Protein AF-A0A2T4VN93-F1 (afdb_monomer)

Structure (mmCIF, N/CA/C/O backbone):
data_AF-A0A2T4VN93-F1
#
_entry.id   AF-A0A2T4VN93-F1
#
loop_
_atom_site.group_PDB
_atom_site.id
_atom_site.type_symbol
_atom_site.label_atom_id
_atom_site.label_alt_id
_atom_site.label_comp_id
_atom_site.label_asym_id
_atom_site.label_entity_id
_atom_site.label_seq_id
_atom_site.pdbx_PDB_ins_code
_atom_site.Cartn_x
_atom_site.Cartn_y
_atom_site.Cartn_z
_atom_site.occupancy
_atom_site.B_iso_or_equiv
_atom_site.auth_seq_id
_atom_site.auth_comp_id
_atom_site.auth_asym_id
_atom_site.auth_atom_id
_atom_site.pdbx_PDB_model_num
ATOM 1 N N . MET A 1 1 ? 12.616 45.916 22.173 1.00 43.03 1 MET A N 1
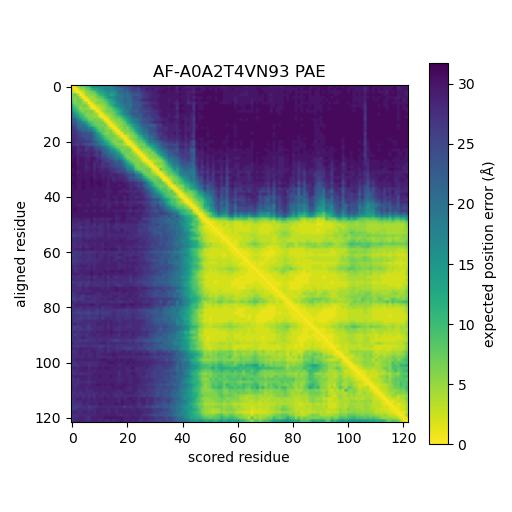ATOM 2 C CA . MET A 1 1 ? 12.466 46.473 20.817 1.00 43.03 1 MET A CA 1
ATOM 3 C C . MET A 1 1 ? 11.637 45.510 19.981 1.00 43.03 1 MET A C 1
ATOM 5 O O . MET A 1 1 ? 12.022 44.364 19.849 1.00 43.03 1 MET A O 1
ATOM 9 N N . MET A 1 2 ? 10.484 46.017 19.540 1.00 39.81 2 MET A N 1
ATOM 10 C CA . MET A 1 2 ? 9.705 45.739 18.323 1.00 39.81 2 MET A CA 1
ATOM 11 C C . MET A 1 2 ? 9.347 44.296 17.873 1.00 39.81 2 MET A C 1
ATOM 13 O O . MET A 1 2 ? 10.236 43.499 17.591 1.00 39.81 2 MET A O 1
ATOM 17 N N . PRO A 1 3 ? 8.036 44.008 17.690 1.00 53.38 3 PRO A N 1
ATOM 18 C CA . PRO A 1 3 ? 7.504 42.868 16.939 1.00 53.38 3 PRO A CA 1
ATOM 19 C C . PRO A 1 3 ? 7.443 43.169 15.425 1.00 53.38 3 PRO A C 1
ATOM 21 O O . PRO A 1 3 ? 7.339 44.325 15.017 1.00 53.38 3 PRO A O 1
ATOM 24 N N . SER A 1 4 ? 7.449 42.146 14.568 1.00 48.22 4 SER A N 1
ATOM 25 C CA . SER A 1 4 ? 7.068 42.269 13.147 1.00 48.22 4 SER A CA 1
ATOM 26 C C . SER A 1 4 ? 6.331 40.997 12.723 1.00 48.22 4 SER A C 1
ATOM 28 O O . SER A 1 4 ? 6.916 39.924 12.679 1.00 48.22 4 SER A O 1
ATOM 30 N N . THR A 1 5 ? 4.999 40.988 12.810 1.00 53.16 5 THR A N 1
ATOM 31 C CA . THR A 1 5 ? 4.023 41.393 11.772 1.00 53.16 5 THR A CA 1
ATOM 32 C C . THR A 1 5 ? 3.953 40.425 10.588 1.00 53.16 5 THR A C 1
ATOM 34 O O . THR A 1 5 ? 4.531 40.612 9.525 1.00 53.16 5 THR A O 1
ATOM 37 N 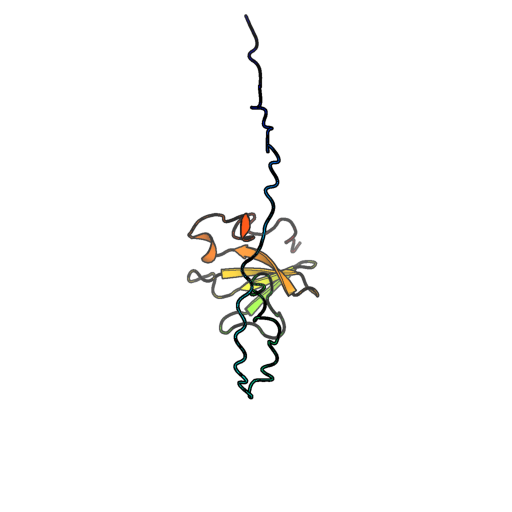N . SER A 1 6 ? 3.127 39.398 10.796 1.00 49.75 6 SER A N 1
ATOM 38 C CA . SER A 1 6 ? 2.434 38.647 9.751 1.00 49.75 6 SER A CA 1
ATOM 39 C C . SER A 1 6 ? 1.564 39.589 8.914 1.00 49.75 6 SER A C 1
ATOM 41 O O . SER A 1 6 ? 0.750 40.335 9.467 1.00 49.75 6 SER A O 1
ATOM 43 N N . LYS A 1 7 ? 1.703 39.550 7.585 1.00 49.50 7 LYS A N 1
ATOM 44 C CA . LYS A 1 7 ? 0.725 40.152 6.672 1.00 49.50 7 LYS A CA 1
ATOM 45 C C . LYS A 1 7 ? 0.633 39.341 5.379 1.00 49.50 7 LYS A C 1
ATOM 47 O O . LYS A 1 7 ? 1.533 39.366 4.547 1.00 49.50 7 LYS A O 1
ATOM 52 N N . ARG A 1 8 ? -0.473 38.598 5.256 1.00 49.28 8 ARG A N 1
ATOM 53 C CA . ARG A 1 8 ? -0.902 37.897 4.036 1.00 49.28 8 ARG A CA 1
ATOM 54 C C . ARG A 1 8 ? -1.103 38.894 2.890 1.00 49.28 8 ARG A C 1
ATOM 56 O O . ARG A 1 8 ? -1.628 39.981 3.143 1.00 49.28 8 ARG A O 1
ATOM 63 N N . PRO A 1 9 ? -0.786 38.518 1.645 1.00 49.31 9 PRO A N 1
ATOM 64 C CA . PRO A 1 9 ? -1.255 39.248 0.481 1.00 49.31 9 PRO A CA 1
ATOM 65 C C . PRO A 1 9 ? -2.755 39.007 0.266 1.00 49.31 9 PRO A C 1
ATOM 67 O O . PRO A 1 9 ? -3.236 37.875 0.240 1.00 49.31 9 PRO A O 1
ATOM 70 N N . SER A 1 10 ? -3.482 40.109 0.120 1.00 50.69 10 SER A N 1
ATOM 71 C CA . SER A 1 10 ? -4.870 40.157 -0.322 1.00 50.69 10 SER A CA 1
ATOM 72 C C . SER A 1 10 ? -4.939 39.969 -1.841 1.00 50.69 10 SER A C 1
ATOM 74 O O . SER A 1 10 ? -4.328 40.736 -2.578 1.00 50.69 10 SER A O 1
ATOM 76 N N . ALA A 1 11 ? -5.735 39.008 -2.308 1.00 60.16 11 ALA A N 1
ATOM 77 C CA . ALA A 1 11 ? -6.401 39.076 -3.610 1.00 60.16 11 ALA A CA 1
ATOM 78 C C . ALA A 1 11 ? -7.850 39.495 -3.330 1.00 60.16 11 ALA A C 1
ATOM 80 O O . ALA A 1 11 ? -8.445 38.971 -2.384 1.00 60.16 11 ALA A O 1
ATOM 81 N N . PRO A 1 12 ? -8.416 40.468 -4.062 1.00 53.09 12 PRO A N 1
ATOM 82 C CA . PRO A 1 12 ? -9.215 40.067 -5.223 1.00 53.09 12 PRO A CA 1
ATOM 83 C C . PRO A 1 12 ? -9.282 41.123 -6.343 1.00 53.09 12 PRO A C 1
ATOM 85 O O . PRO A 1 12 ? -9.234 42.322 -6.087 1.00 53.09 12 PRO A O 1
ATOM 88 N N . SER A 1 13 ? -9.497 40.680 -7.584 1.00 43.16 13 SER A N 1
ATOM 89 C CA . SER A 1 13 ? -10.362 41.361 -8.568 1.00 43.16 13 SER A CA 1
ATOM 90 C C . SER A 1 13 ? -10.449 40.516 -9.837 1.00 43.16 13 SER A C 1
ATOM 92 O O . SER A 1 13 ? -9.614 40.622 -10.728 1.00 43.16 13 SER A O 1
ATOM 94 N N . LEU A 1 14 ? -11.471 39.662 -9.922 1.00 50.94 14 LEU A N 1
ATOM 95 C CA . LEU A 1 14 ? -11.924 39.106 -11.196 1.00 50.94 14 LEU A CA 1
ATOM 96 C C . LEU A 1 14 ? -13.007 40.038 -11.729 1.00 50.94 14 LEU A C 1
ATOM 98 O O . LEU A 1 14 ? -14.184 39.946 -11.381 1.00 50.94 14 LEU A O 1
ATOM 102 N N . THR A 1 15 ? -12.567 40.999 -12.533 1.00 51.66 15 THR A N 1
ATOM 103 C CA . THR A 1 15 ? -13.443 41.933 -13.224 1.00 51.66 15 THR A CA 1
ATOM 104 C C . THR A 1 15 ? -14.257 41.166 -14.259 1.00 51.66 15 THR A C 1
ATOM 106 O O . THR A 1 15 ? -13.746 40.674 -15.261 1.00 51.66 15 THR A O 1
ATOM 109 N N . THR A 1 16 ? -15.554 41.076 -13.989 1.00 51.50 16 THR A N 1
ATOM 110 C CA . THR A 1 16 ? -16.591 40.712 -14.949 1.00 51.50 16 THR A CA 1
ATOM 111 C C . THR A 1 16 ? -16.548 41.667 -16.137 1.00 51.50 16 THR A C 1
ATOM 113 O O . THR A 1 16 ? -16.804 42.854 -15.960 1.00 51.50 16 THR A O 1
ATOM 116 N N . VAL A 1 17 ? -16.335 41.157 -17.351 1.00 54.19 17 VAL A N 1
ATOM 117 C CA . VAL A 1 17 ? -16.871 41.783 -18.568 1.00 54.19 17 VAL A CA 1
ATOM 118 C C . VAL A 1 17 ? -17.408 40.689 -19.483 1.00 54.19 17 VAL A C 1
ATOM 120 O O . VAL A 1 17 ? -16.680 40.020 -20.211 1.00 54.19 17 VAL A O 1
ATOM 123 N N . ARG A 1 18 ? -18.734 40.542 -19.437 1.00 54.66 18 ARG A N 1
ATOM 124 C CA . ARG A 1 18 ? -19.551 39.946 -20.494 1.00 54.66 18 ARG A CA 1
ATOM 125 C C . ARG A 1 18 ? -19.304 40.709 -21.796 1.00 54.66 18 ARG A C 1
ATOM 127 O O . ARG A 1 18 ? -19.475 41.928 -21.815 1.00 54.66 18 ARG A O 1
ATOM 134 N N . ARG A 1 19 ? -19.019 40.013 -22.896 1.00 52.75 19 ARG A N 1
ATOM 135 C CA . ARG A 1 19 ? -19.308 40.537 -24.236 1.00 52.75 19 ARG A CA 1
ATOM 136 C C . ARG A 1 19 ? -20.041 39.500 -25.065 1.00 52.75 19 ARG A C 1
ATOM 138 O O . ARG A 1 19 ? -19.666 38.337 -25.126 1.00 52.75 19 ARG A O 1
ATOM 145 N N . ALA A 1 20 ? -21.149 39.990 -25.598 1.00 49.47 20 ALA A N 1
ATOM 146 C CA . ALA A 1 20 ? -22.174 39.284 -26.322 1.00 49.47 20 ALA A CA 1
ATOM 147 C C . ALA A 1 20 ? -21.714 38.874 -27.726 1.00 49.47 20 ALA A C 1
ATOM 149 O O . ALA A 1 20 ? -20.936 39.570 -28.377 1.00 49.47 20 ALA A O 1
ATOM 150 N N . THR A 1 21 ? -22.269 37.753 -28.169 1.00 48.50 21 THR A N 1
ATOM 151 C CA . THR A 1 21 ? -22.415 37.316 -29.560 1.00 48.50 21 THR A CA 1
ATOM 152 C C . THR A 1 21 ? -23.205 38.345 -30.378 1.00 48.50 21 THR A C 1
ATOM 154 O O . THR A 1 21 ? -24.043 39.059 -29.819 1.00 48.50 21 THR A O 1
ATOM 157 N N . PRO A 1 22 ? -22.968 38.434 -31.701 1.00 50.78 22 PRO A N 1
ATOM 158 C CA . PRO A 1 22 ? -23.941 37.809 -32.604 1.00 50.78 22 PRO A CA 1
ATOM 159 C C . PRO A 1 22 ? -23.392 37.244 -33.934 1.00 50.78 22 PRO A C 1
ATOM 161 O O . PRO A 1 22 ? -22.447 37.756 -34.519 1.00 50.78 22 PRO A O 1
ATOM 164 N N . LEU A 1 23 ? -24.139 36.250 -34.428 1.00 51.19 23 LEU A N 1
ATOM 165 C CA . LEU A 1 23 ? -24.390 35.886 -35.828 1.00 51.19 23 LEU A CA 1
ATOM 166 C C . LEU A 1 23 ? -23.209 35.513 -36.747 1.00 51.19 23 LEU A C 1
ATOM 168 O O . LEU A 1 23 ? -22.652 36.350 -37.449 1.00 51.19 23 LEU A O 1
ATOM 172 N N . THR A 1 24 ? -23.073 34.205 -36.971 1.00 54.09 24 THR A N 1
ATOM 173 C CA . THR A 1 24 ? -22.878 33.689 -38.333 1.00 54.09 24 THR A CA 1
ATOM 174 C C . THR A 1 24 ? -23.760 32.462 -38.524 1.00 54.09 24 THR A C 1
ATOM 176 O O . THR A 1 2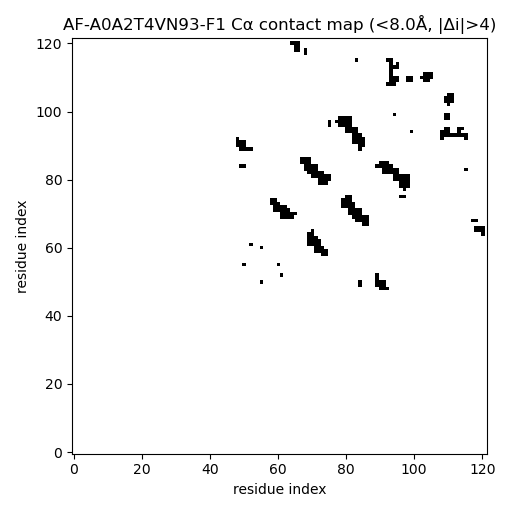4 ? -23.456 31.364 -38.070 1.00 54.09 24 THR A O 1
ATOM 179 N N . ALA A 1 25 ? -24.908 32.680 -39.163 1.00 52.88 25 ALA A N 1
ATOM 180 C CA . ALA A 1 25 ? -25.700 31.619 -39.756 1.00 52.88 25 ALA A CA 1
ATOM 181 C C . ALA A 1 25 ? -24.975 31.142 -41.020 1.00 52.88 25 ALA A C 1
ATOM 183 O O . ALA A 1 25 ? -24.738 31.940 -41.925 1.00 52.88 25 ALA A O 1
ATOM 184 N N . ALA A 1 26 ? -24.639 29.858 -41.099 1.00 54.94 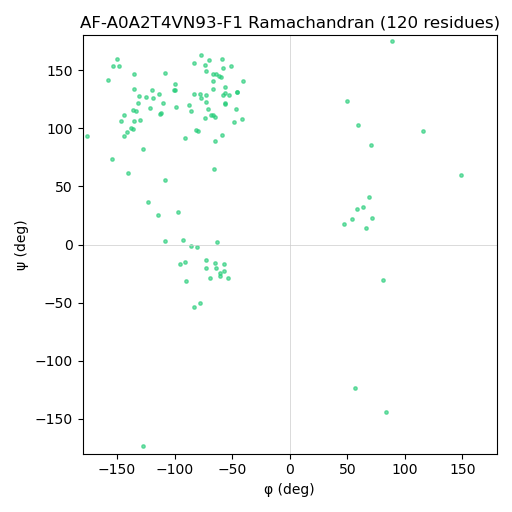26 ALA A N 1
ATOM 185 C CA . ALA A 1 26 ? -24.315 29.221 -42.365 1.00 54.94 26 ALA A CA 1
ATOM 186 C C . ALA A 1 26 ? -24.827 27.781 -42.345 1.00 54.94 26 ALA A C 1
ATOM 188 O O . ALA A 1 26 ? -24.380 26.925 -41.587 1.00 54.94 26 ALA A O 1
ATOM 189 N N . LEU A 1 27 ? -25.839 27.599 -43.182 1.00 52.72 27 LEU A N 1
ATOM 190 C CA . LEU A 1 27 ? -26.490 26.371 -43.592 1.00 52.72 27 LEU A CA 1
ATOM 191 C C . LEU A 1 27 ? -25.449 25.364 -44.112 1.00 52.72 27 LEU A C 1
ATOM 193 O O . LEU A 1 27 ? -24.665 25.690 -44.999 1.00 52.72 27 LEU A O 1
ATOM 197 N N . GLY A 1 28 ? -25.481 24.137 -43.601 1.00 47.59 28 GLY A N 1
ATOM 198 C CA . GLY A 1 28 ? -24.635 23.042 -44.068 1.00 47.59 28 GLY A CA 1
ATOM 199 C C . GLY A 1 28 ? -25.295 21.702 -43.785 1.00 47.59 28 GLY A C 1
ATOM 200 O O . GLY A 1 28 ? -24.918 21.004 -42.852 1.00 47.59 28 GLY A O 1
ATOM 201 N N . LEU A 1 29 ? -26.327 21.379 -44.567 1.00 54.28 29 LEU A N 1
ATOM 202 C CA . LEU A 1 29 ? -26.922 20.048 -44.629 1.00 54.28 29 LEU A CA 1
ATOM 203 C C . LEU A 1 29 ? -25.879 19.073 -45.198 1.00 54.28 29 LEU A C 1
ATOM 205 O O . LEU A 1 29 ? -25.602 19.114 -46.394 1.00 54.28 29 LEU A O 1
ATOM 209 N N . LEU A 1 30 ? -25.352 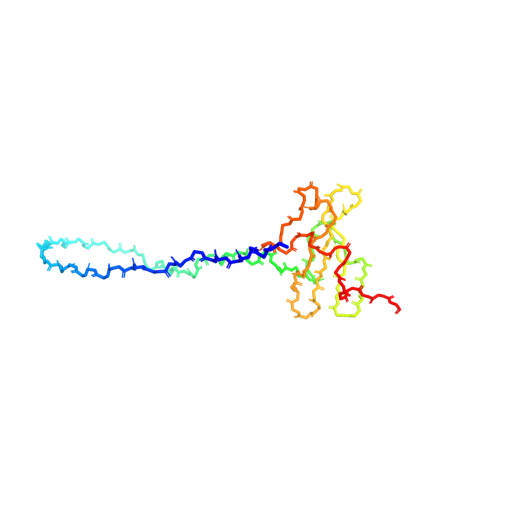18.167 -44.376 1.00 51.09 30 LEU A N 1
ATOM 210 C CA . LEU A 1 30 ? -24.809 16.896 -44.853 1.00 51.09 30 LEU A CA 1
ATOM 211 C C . LEU A 1 30 ? -25.294 15.777 -43.932 1.00 51.09 30 LEU A C 1
ATOM 213 O O . LEU A 1 30 ? -24.862 15.635 -42.791 1.00 51.09 30 LEU A O 1
ATOM 217 N N . LEU A 1 31 ? -26.232 14.996 -44.472 1.00 56.69 31 LEU A N 1
ATOM 218 C CA . LEU A 1 31 ? -26.545 13.651 -44.016 1.00 56.69 31 LEU A CA 1
ATOM 219 C C . LEU A 1 31 ? -25.266 12.805 -44.062 1.00 56.69 31 LEU A C 1
ATOM 221 O O . LEU A 1 31 ? -24.716 12.580 -45.138 1.00 56.69 31 LEU A O 1
ATOM 225 N N . ALA A 1 32 ? -24.879 12.250 -42.919 1.00 50.56 32 ALA A N 1
ATOM 226 C CA . ALA A 1 32 ? -24.143 10.997 -42.866 1.00 50.56 32 ALA A CA 1
ATOM 227 C C . ALA A 1 32 ? -24.851 10.081 -41.865 1.00 50.56 32 ALA A C 1
ATOM 229 O O . ALA A 1 32 ? -24.857 10.310 -40.657 1.00 50.56 32 ALA A O 1
ATOM 230 N N . CYS A 1 33 ? -25.520 9.067 -42.407 1.00 46.16 33 CYS A N 1
ATOM 231 C CA . CYS A 1 33 ? -25.961 7.900 -41.666 1.00 46.16 33 CYS A CA 1
ATOM 232 C C . CYS A 1 33 ? -24.742 7.165 -41.095 1.00 46.16 33 CYS A C 1
ATOM 234 O O . CYS A 1 33 ? -23.730 7.035 -41.777 1.00 46.16 33 CYS A O 1
ATOM 236 N N . GLY A 1 34 ? -24.894 6.592 -39.902 1.00 48.31 34 GLY A N 1
ATOM 237 C CA . GLY A 1 34 ? -23.999 5.549 -39.405 1.00 48.31 34 GLY A CA 1
ATOM 238 C C . GLY A 1 34 ? -23.209 5.971 -38.178 1.00 48.31 34 GLY A C 1
ATOM 239 O O . GLY A 1 34 ? -22.161 6.595 -38.281 1.00 48.31 34 GLY A O 1
ATOM 240 N N . GLY A 1 35 ? -23.710 5.574 -37.010 1.00 43.09 35 GLY A N 1
ATOM 241 C CA . GLY A 1 35 ? -22.951 5.662 -35.773 1.00 43.09 35 GLY A CA 1
ATOM 242 C C . GLY A 1 35 ? -23.811 5.892 -34.545 1.00 43.09 35 GLY A C 1
ATOM 243 O O . GLY A 1 35 ? -23.579 6.846 -33.815 1.00 43.09 35 GLY A O 1
ATOM 244 N N . LEU A 1 36 ? -24.745 4.980 -34.257 1.00 52.47 36 LEU A N 1
ATOM 245 C CA . LEU A 1 36 ? -25.081 4.659 -32.865 1.00 52.47 36 LEU A CA 1
ATOM 246 C C . LEU A 1 36 ? -23.846 3.999 -32.225 1.00 52.47 36 LEU A C 1
ATOM 248 O O . LEU A 1 36 ? -23.837 2.815 -31.915 1.00 52.47 36 LEU A O 1
ATOM 252 N N . GLY A 1 37 ? -22.759 4.755 -32.106 1.00 45.72 37 GLY A N 1
ATOM 253 C CA . GLY A 1 37 ? -21.713 4.455 -31.158 1.00 45.72 37 GLY A CA 1
ATOM 254 C C . GLY A 1 37 ? -22.229 5.001 -29.851 1.00 45.72 37 GLY A C 1
ATOM 255 O O . GLY A 1 37 ? -22.174 6.207 -29.631 1.00 45.72 37 GLY A O 1
ATOM 256 N N . THR A 1 38 ? -22.794 4.134 -29.018 1.00 48.19 38 THR A N 1
ATOM 257 C CA . THR A 1 38 ? -22.894 4.404 -27.592 1.00 48.19 38 THR A CA 1
ATOM 258 C C . THR A 1 38 ? -21.510 4.856 -27.157 1.00 48.19 38 THR A C 1
ATOM 260 O O . THR A 1 38 ? -20.579 4.050 -27.103 1.00 48.19 38 THR A O 1
ATOM 263 N N . TRP A 1 39 ? -21.339 6.150 -26.914 1.00 57.28 39 TRP A N 1
ATOM 264 C CA . TRP A 1 39 ? -20.254 6.611 -26.075 1.00 57.28 39 TRP A CA 1
ATOM 265 C C . TRP A 1 39 ? -20.621 6.031 -24.715 1.00 57.28 39 TRP A C 1
ATOM 267 O O . TRP A 1 39 ? -21.425 6.593 -23.974 1.00 57.28 39 TRP A O 1
ATOM 277 N N . GLY A 1 40 ? -20.149 4.808 -24.454 1.00 57.72 40 GLY A N 1
ATOM 278 C CA . GLY A 1 40 ? -20.052 4.325 -23.091 1.00 57.72 40 GLY A CA 1
ATOM 279 C C . GLY A 1 40 ? -19.315 5.395 -22.288 1.00 57.72 40 GLY A C 1
ATOM 280 O O . GLY A 1 40 ? -18.561 6.178 -22.886 1.00 57.72 40 GLY A O 1
ATOM 281 N N . PRO A 1 41 ? -19.544 5.486 -20.968 1.00 60.47 41 PRO A N 1
ATOM 282 C CA . PRO A 1 41 ? -18.692 6.332 -20.151 1.00 60.47 41 PRO A CA 1
ATOM 283 C C . PRO A 1 41 ? -17.245 6.033 -20.549 1.00 60.47 41 PRO A C 1
ATOM 285 O O . PRO A 1 41 ? -16.880 4.865 -20.725 1.00 60.47 41 PRO A O 1
ATOM 288 N N . ALA A 1 42 ? -16.470 7.094 -20.805 1.00 54.41 42 ALA A N 1
ATOM 289 C CA . ALA A 1 42 ? -15.025 6.988 -20.950 1.00 54.41 42 ALA A CA 1
ATOM 290 C C . ALA A 1 42 ? -14.522 6.004 -19.884 1.00 54.41 42 ALA A C 1
ATOM 292 O O . ALA A 1 42 ? -15.098 6.035 -18.790 1.00 54.41 42 ALA A O 1
ATOM 293 N N . PRO A 1 43 ? -13.542 5.118 -20.174 1.00 50.81 43 PRO A N 1
ATOM 294 C CA . PRO A 1 43 ? -12.952 4.306 -19.118 1.00 50.81 43 PRO A CA 1
ATOM 295 C C . PRO A 1 43 ? -12.670 5.271 -17.979 1.00 50.81 43 PRO A C 1
ATOM 297 O O . PRO A 1 43 ? -11.993 6.278 -18.208 1.00 50.81 43 PRO A O 1
ATOM 300 N N . GLU A 1 44 ? -13.339 5.056 -16.841 1.00 44.41 44 GLU A N 1
ATOM 301 C CA . GLU A 1 44 ? -13.143 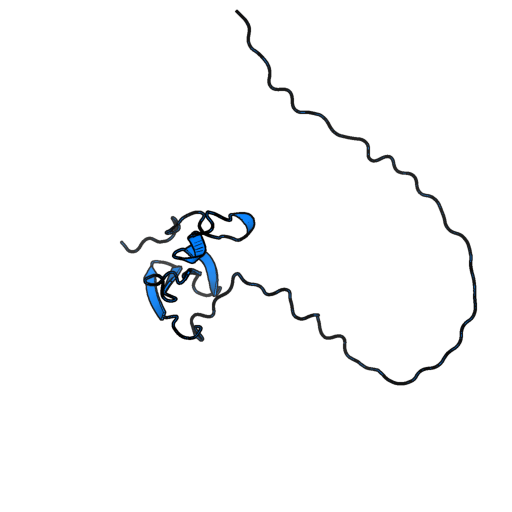5.899 -15.677 1.00 44.41 44 GLU A CA 1
ATOM 302 C C . GLU A 1 44 ? -11.640 6.062 -15.534 1.00 44.41 44 GLU A C 1
ATOM 304 O O . GLU A 1 44 ? -10.900 5.079 -15.664 1.00 44.41 44 GLU A O 1
ATOM 309 N N . GLU A 1 45 ? -11.186 7.305 -15.359 1.00 44.84 45 GLU A N 1
ATOM 310 C CA . GLU A 1 45 ? -9.878 7.538 -14.776 1.00 44.84 45 GLU A CA 1
ATOM 311 C C . GLU A 1 45 ? -9.745 6.539 -13.639 1.00 44.84 45 GLU A C 1
ATOM 313 O O . GLU A 1 45 ? -10.472 6.624 -12.651 1.00 44.84 45 GLU A O 1
ATOM 318 N N . SER A 1 46 ? -8.898 5.533 -13.836 1.00 44.31 46 SER A N 1
ATOM 319 C CA . SER A 1 46 ? -8.605 4.543 -12.824 1.00 44.31 46 SER A CA 1
ATOM 320 C C . SER A 1 46 ? -8.063 5.331 -11.636 1.00 44.31 46 SER A C 1
ATOM 322 O O . SER A 1 46 ? -6.915 5.762 -11.641 1.00 44.31 46 SER A O 1
ATOM 324 N N . GLY A 1 47 ? -8.911 5.689 -10.674 1.00 48.72 47 GLY A N 1
ATOM 325 C CA . GLY A 1 47 ? -9.303 4.755 -9.629 1.00 48.72 47 GLY A CA 1
ATOM 326 C C . GLY A 1 47 ? -8.153 3.990 -8.977 1.00 48.72 47 GLY A C 1
ATOM 327 O O . GLY A 1 47 ? -8.410 2.981 -8.338 1.00 48.72 47 GLY A O 1
ATOM 328 N N . GLN A 1 48 ? -6.903 4.444 -9.119 1.00 59.31 48 GLN A N 1
ATOM 329 C CA . GLN A 1 48 ? -5.669 3.770 -8.683 1.00 59.31 48 GLN A CA 1
ATOM 330 C C . GLN A 1 48 ? -5.553 3.571 -7.160 1.00 59.31 48 GLN A C 1
ATOM 332 O O . GLN A 1 48 ? -4.569 3.016 -6.691 1.00 59.31 48 GLN A O 1
ATOM 337 N N . ASN A 1 49 ? -6.560 3.974 -6.384 1.00 76.94 49 ASN A N 1
ATOM 338 C CA . ASN A 1 49 ? -6.613 3.816 -4.932 1.00 76.94 49 ASN A CA 1
ATOM 339 C C . ASN A 1 49 ? -7.415 2.580 -4.505 1.00 76.94 49 ASN A C 1
ATOM 341 O O . ASN A 1 49 ? -8.019 2.584 -3.432 1.00 76.94 49 ASN A O 1
ATOM 345 N N . HIS A 1 50 ? -7.475 1.538 -5.334 1.00 87.62 50 HIS A N 1
ATOM 346 C CA . HIS A 1 50 ? -8.228 0.320 -5.042 1.00 87.62 50 HIS A CA 1
ATOM 347 C C . HIS A 1 50 ? -7.418 -0.929 -5.376 1.00 87.62 50 HIS A C 1
ATOM 349 O O . HIS A 1 50 ? -6.806 -1.003 -6.440 1.00 87.62 50 HIS A O 1
ATOM 355 N N . LEU A 1 51 ? -7.411 -1.900 -4.465 1.00 90.00 51 LEU A N 1
ATOM 356 C CA . LEU A 1 51 ? -6.762 -3.195 -4.638 1.00 90.00 51 LEU A CA 1
ATOM 357 C C . LEU A 1 51 ? -7.732 -4.291 -4.199 1.00 90.00 51 LEU A C 1
ATOM 359 O O . LEU A 1 51 ? -8.096 -4.371 -3.025 1.00 90.00 51 LEU A O 1
ATOM 363 N N . ASP A 1 52 ? -8.158 -5.130 -5.144 1.00 91.25 52 ASP A N 1
ATOM 364 C CA . ASP A 1 52 ? -9.075 -6.225 -4.842 1.00 91.25 52 ASP A CA 1
ATOM 365 C C . ASP A 1 52 ? -8.354 -7.353 -4.097 1.00 91.25 52 ASP A C 1
ATOM 367 O O . ASP A 1 52 ? -7.564 -8.105 -4.669 1.00 91.25 52 ASP A O 1
ATOM 371 N N . LEU A 1 53 ? -8.664 -7.492 -2.809 1.00 89.62 53 LEU A N 1
ATOM 372 C CA . LEU A 1 53 ? -8.095 -8.515 -1.935 1.00 89.62 53 LEU A CA 1
ATOM 373 C C . LEU A 1 53 ? -8.483 -9.950 -2.339 1.00 89.62 53 LEU A C 1
ATOM 375 O O . LEU A 1 53 ? -7.836 -10.898 -1.895 1.00 89.62 53 LEU A O 1
ATOM 379 N N . HIS A 1 54 ? -9.509 -10.131 -3.178 1.00 89.62 54 HIS A N 1
ATOM 380 C CA . HIS A 1 54 ? -9.911 -11.440 -3.705 1.00 89.62 54 HIS A CA 1
ATOM 381 C C . HIS A 1 54 ? -9.237 -11.799 -5.035 1.00 89.62 54 HIS A C 1
ATOM 383 O O . HIS A 1 54 ? -9.265 -12.963 -5.438 1.00 89.62 54 HIS A O 1
ATOM 389 N N . ALA A 1 55 ? -8.636 -10.819 -5.709 1.00 90.88 55 ALA A N 1
ATOM 390 C CA . ALA A 1 55 ? -8.029 -10.961 -7.026 1.00 90.88 55 ALA A CA 1
ATOM 391 C C . ALA A 1 55 ? -6.721 -10.159 -7.091 1.00 90.88 55 ALA A C 1
ATOM 393 O O . ALA A 1 55 ? -6.583 -9.213 -7.868 1.00 90.88 55 ALA A O 1
ATOM 394 N N . LEU A 1 56 ? -5.764 -10.534 -6.237 1.00 89.69 56 LEU A N 1
ATOM 395 C CA . LEU A 1 56 ? -4.480 -9.847 -6.157 1.00 89.69 56 LEU A CA 1
ATOM 396 C C . LEU A 1 56 ? -3.674 -9.971 -7.466 1.00 89.69 56 LEU A C 1
ATOM 398 O O . LEU A 1 56 ? -3.733 -11.014 -8.126 1.00 89.69 56 LEU A O 1
ATOM 402 N N . PRO A 1 57 ? -2.890 -8.936 -7.830 1.00 87.31 57 PRO A N 1
ATOM 403 C CA . PRO A 1 57 ? -1.967 -8.998 -8.958 1.00 87.31 57 PRO A CA 1
ATOM 404 C C . PRO A 1 57 ? -0.938 -10.123 -8.804 1.00 87.31 57 PRO A C 1
ATOM 406 O O . PRO A 1 57 ? -0.645 -10.578 -7.697 1.00 87.31 57 PRO A O 1
ATOM 409 N N . GLU A 1 58 ? -0.336 -10.541 -9.919 1.00 87.88 58 GLU A N 1
ATOM 410 C CA . GLU A 1 58 ? 0.741 -11.529 -9.872 1.00 87.88 58 GLU A CA 1
ATOM 411 C C . GLU A 1 58 ? 1.882 -11.054 -8.965 1.00 87.88 58 GLU A C 1
ATOM 413 O O . GLU A 1 58 ? 2.317 -9.904 -9.026 1.00 87.88 58 GLU A O 1
ATOM 418 N N . HIS A 1 59 ? 2.379 -11.971 -8.132 1.00 88.38 59 HIS A N 1
ATOM 419 C CA . HIS A 1 59 ? 3.433 -11.719 -7.146 1.00 88.38 59 HIS A CA 1
ATOM 420 C C . HIS A 1 59 ? 3.061 -10.772 -5.993 1.00 88.38 59 HIS A C 1
ATOM 422 O O . HIS A 1 59 ? 3.952 -10.339 -5.261 1.00 88.38 59 HIS A O 1
ATOM 428 N N . CYS A 1 60 ? 1.773 -10.480 -5.808 1.00 92.81 60 CYS A N 1
ATOM 429 C CA . CYS A 1 60 ? 1.249 -9.871 -4.594 1.00 92.81 60 CYS A CA 1
ATOM 430 C C . CYS A 1 60 ? 0.630 -10.933 -3.686 1.00 92.81 60 CYS A C 1
ATOM 432 O O . CYS A 1 60 ? -0.110 -11.803 -4.146 1.00 92.81 60 CYS A O 1
ATOM 434 N N . GLU A 1 61 ? 0.875 -10.826 -2.387 1.00 94.31 61 GLU A N 1
ATOM 435 C CA . GLU A 1 61 ? 0.273 -11.700 -1.385 1.00 94.31 61 GLU A CA 1
ATOM 436 C C . GLU A 1 61 ? -0.226 -10.908 -0.181 1.00 94.31 61 GLU A C 1
ATOM 438 O O . GLU A 1 61 ? 0.347 -9.884 0.197 1.00 94.31 61 GLU A O 1
ATOM 443 N N . VAL A 1 62 ? -1.314 -11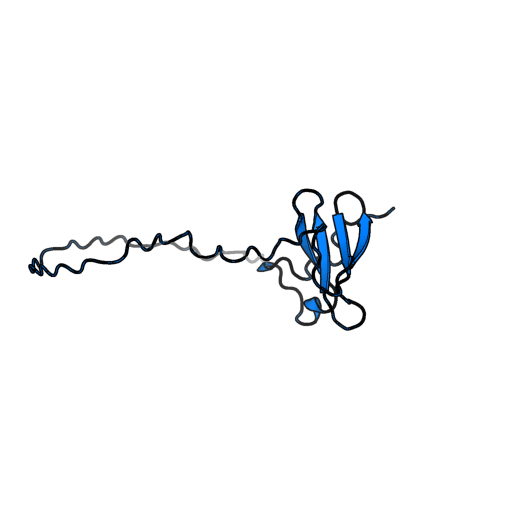.383 0.428 1.00 94.44 62 VAL A N 1
ATOM 444 C CA . VAL A 1 62 ? -1.737 -10.877 1.734 1.00 94.44 62 VAL A CA 1
ATOM 445 C C . VAL A 1 62 ? -0.703 -11.328 2.760 1.00 94.44 62 VAL A C 1
ATOM 447 O O . VAL A 1 62 ? -0.603 -12.515 3.056 1.00 94.44 62 VAL A O 1
ATOM 450 N N . ASP A 1 63 ? 0.046 -10.374 3.302 1.00 93.50 63 ASP A N 1
ATOM 451 C CA . ASP A 1 63 ? 1.085 -10.618 4.301 1.00 93.50 63 ASP A CA 1
ATOM 452 C C . ASP A 1 63 ? 0.468 -10.708 5.702 1.00 93.50 63 ASP A C 1
ATOM 454 O O . ASP A 1 63 ? 0.614 -11.701 6.419 1.00 93.50 63 ASP A O 1
ATOM 458 N N . LYS A 1 64 ? -0.300 -9.684 6.090 1.00 92.69 64 LYS A N 1
ATOM 459 C CA . LYS A 1 64 ? -0.964 -9.648 7.395 1.00 92.69 64 LYS A CA 1
ATOM 460 C C . LYS A 1 64 ? -2.266 -8.858 7.339 1.00 92.69 64 LYS A C 1
ATOM 462 O O . LYS A 1 64 ? -2.495 -8.047 6.451 1.00 92.69 64 LYS A O 1
ATOM 467 N N . THR A 1 65 ? -3.138 -9.092 8.310 1.00 93.75 65 THR A N 1
ATOM 468 C CA . THR A 1 65 ? -4.348 -8.301 8.543 1.00 93.75 65 THR A CA 1
ATOM 469 C C . THR A 1 65 ? -4.344 -7.791 9.977 1.00 93.75 65 THR A C 1
ATOM 471 O O . THR A 1 65 ? -4.175 -8.585 10.903 1.00 93.75 65 THR A O 1
ATOM 474 N N . CYS A 1 66 ? -4.515 -6.482 10.156 1.00 92.62 66 CYS A N 1
ATOM 475 C CA . CYS A 1 66 ? -4.459 -5.812 11.451 1.00 92.62 66 CYS A CA 1
ATOM 476 C C . CYS A 1 66 ? -5.600 -4.798 11.568 1.00 92.62 66 CYS A C 1
ATOM 478 O O . CYS A 1 66 ? -5.682 -3.834 10.803 1.00 92.62 66 CYS A O 1
ATOM 480 N N . GLY A 1 67 ? -6.520 -5.040 12.505 1.00 91.44 67 GLY A N 1
ATOM 481 C CA . GLY A 1 67 ? -7.763 -4.276 12.607 1.00 91.44 67 GLY A CA 1
ATOM 482 C C . GLY A 1 67 ? -8.565 -4.328 11.301 1.00 91.44 67 GLY A C 1
ATOM 483 O O . GLY A 1 67 ? -8.877 -5.407 10.803 1.00 91.44 67 GLY A O 1
ATOM 484 N N . ASN A 1 68 ? -8.867 -3.153 10.738 1.00 91.94 68 ASN A N 1
ATOM 485 C CA . ASN A 1 68 ? -9.589 -3.008 9.466 1.00 91.94 68 ASN A CA 1
ATOM 486 C C . ASN A 1 68 ? -8.666 -2.904 8.244 1.00 91.94 68 ASN A C 1
ATOM 488 O O . ASN A 1 68 ? -9.155 -2.696 7.136 1.00 91.94 68 ASN A O 1
ATOM 492 N N . LEU A 1 69 ? -7.351 -3.026 8.420 1.00 94.00 69 LEU A N 1
ATOM 493 C CA . LEU A 1 69 ? -6.385 -2.915 7.335 1.00 94.00 69 LEU A CA 1
ATOM 494 C C . LEU A 1 69 ? -5.784 -4.278 6.987 1.00 94.00 69 LEU A C 1
ATOM 496 O O . LEU A 1 69 ? -5.576 -5.127 7.854 1.00 94.00 69 LEU A O 1
ATOM 500 N N . VAL A 1 70 ? -5.464 -4.460 5.713 1.00 94.81 70 VAL A N 1
ATOM 501 C CA . VAL A 1 70 ? -4.747 -5.605 5.153 1.00 94.81 70 VAL A CA 1
ATOM 502 C C . VAL A 1 70 ? -3.454 -5.102 4.538 1.00 94.81 70 VAL A C 1
ATOM 504 O O . VAL A 1 70 ? -3.467 -4.189 3.716 1.00 94.81 70 VAL A O 1
ATOM 507 N N . GLY A 1 71 ? -2.343 -5.691 4.956 1.00 94.06 71 GLY A N 1
ATOM 508 C CA . GLY A 1 71 ? -1.036 -5.484 4.361 1.00 94.06 71 GLY A CA 1
ATOM 509 C C . GLY A 1 71 ? -0.850 -6.463 3.212 1.00 94.06 71 GLY A C 1
ATOM 510 O O . GLY A 1 71 ? -0.919 -7.677 3.412 1.00 94.06 71 GLY A O 1
ATOM 511 N N . VAL A 1 72 ? -0.640 -5.935 2.012 1.00 95.12 72 VAL A N 1
ATOM 512 C CA . VAL A 1 72 ? -0.376 -6.713 0.803 1.00 95.12 72 VAL A CA 1
ATOM 513 C C . VAL A 1 72 ? 1.063 -6.464 0.379 1.00 95.12 72 VAL A C 1
ATOM 515 O O . VAL A 1 72 ? 1.420 -5.353 -0.021 1.00 95.12 72 VAL A O 1
ATOM 518 N N . ASN A 1 73 ? 1.888 -7.505 0.459 1.00 93.94 73 ASN A N 1
ATOM 519 C CA . ASN A 1 73 ? 3.268 -7.456 0.006 1.00 93.94 73 ASN A CA 1
ATOM 520 C C . ASN A 1 73 ? 3.324 -7.775 -1.491 1.00 93.94 73 ASN A C 1
ATOM 522 O O . ASN A 1 73 ? 3.030 -8.895 -1.899 1.00 93.94 73 ASN A O 1
ATOM 526 N N . CYS A 1 74 ? 3.737 -6.808 -2.306 1.00 93.25 74 CYS A N 1
ATOM 527 C CA . CYS A 1 74 ? 3.980 -6.995 -3.735 1.00 93.25 74 CYS A CA 1
ATOM 528 C C . CYS A 1 74 ? 5.481 -6.947 -4.016 1.00 93.25 74 CYS A C 1
ATOM 530 O O . CYS A 1 74 ? 5.951 -6.155 -4.833 1.00 93.25 74 CYS A O 1
ATOM 532 N N . ARG A 1 75 ? 6.229 -7.813 -3.323 1.00 91.19 75 ARG A N 1
ATOM 533 C CA . ARG A 1 75 ? 7.689 -7.953 -3.406 1.00 91.19 75 ARG A CA 1
ATOM 534 C C . ARG A 1 75 ? 8.505 -6.786 -2.842 1.00 91.19 75 ARG A C 1
ATOM 536 O O . ARG A 1 75 ? 9.514 -6.379 -3.426 1.00 91.19 75 ARG A O 1
ATOM 543 N N . SER A 1 76 ? 8.086 -6.232 -1.709 1.00 87.31 76 SER A N 1
ATOM 544 C CA . SER A 1 76 ? 8.788 -5.130 -1.032 1.00 87.31 76 SER A CA 1
ATOM 545 C C . SER A 1 76 ? 10.251 -5.417 -0.671 1.00 87.31 76 SER A C 1
ATOM 547 O O . SER A 1 76 ? 11.024 -4.480 -0.484 1.00 87.31 76 SER A O 1
ATOM 549 N N . GLU A 1 77 ? 10.669 -6.682 -0.661 1.00 85.31 77 GLU A N 1
ATOM 550 C CA . GLU A 1 77 ? 12.052 -7.120 -0.467 1.00 85.31 77 GLU A CA 1
ATOM 551 C C . GLU A 1 77 ? 12.993 -6.863 -1.661 1.00 85.31 77 GLU A C 1
ATOM 553 O O . GLU A 1 77 ? 14.209 -6.848 -1.478 1.00 85.31 77 GLU A O 1
ATOM 558 N N . VAL A 1 78 ? 12.455 -6.662 -2.872 1.00 87.19 78 VAL A N 1
ATOM 559 C CA . VAL A 1 78 ? 13.214 -6.359 -4.107 1.00 87.19 78 VAL A CA 1
ATOM 560 C C . VAL A 1 78 ? 12.760 -5.047 -4.757 1.00 87.19 78 VAL A C 1
ATOM 562 O O . VAL A 1 78 ? 12.690 -4.946 -5.979 1.00 87.19 78 VAL A O 1
ATOM 565 N N . ASP A 1 79 ? 12.414 -4.056 -3.936 1.00 84.50 79 ASP A N 1
ATOM 566 C CA . ASP A 1 79 ? 11.906 -2.742 -4.361 1.00 84.50 79 ASP A CA 1
ATOM 567 C C . ASP A 1 79 ? 10.478 -2.756 -4.940 1.00 84.50 79 ASP A C 1
ATOM 569 O O . ASP A 1 79 ? 10.055 -1.837 -5.646 1.00 84.50 79 ASP A O 1
ATOM 573 N N . GLY A 1 80 ? 9.687 -3.771 -4.601 1.00 86.94 80 GLY A N 1
ATOM 574 C CA . GLY A 1 80 ? 8.254 -3.785 -4.866 1.00 86.94 80 GLY A CA 1
ATOM 575 C C . GLY A 1 80 ? 7.447 -2.909 -3.893 1.00 86.94 80 GLY A C 1
ATOM 576 O O . GLY A 1 80 ? 7.935 -2.509 -2.830 1.00 86.94 80 GLY A O 1
ATOM 577 N N . PRO A 1 81 ? 6.197 -2.568 -4.234 1.00 90.81 81 PRO A N 1
ATOM 578 C CA . PRO A 1 81 ? 5.314 -1.855 -3.324 1.00 90.81 81 PRO A CA 1
ATOM 579 C C . PRO A 1 81 ? 4.798 -2.759 -2.194 1.00 90.81 81 PRO A C 1
ATOM 581 O O . PRO A 1 81 ? 4.675 -3.976 -2.328 1.00 90.81 81 PRO A O 1
ATOM 584 N N . TYR A 1 82 ? 4.449 -2.133 -1.077 1.00 93.06 82 TYR A N 1
ATOM 585 C CA . TYR A 1 82 ? 3.672 -2.727 0.004 1.00 93.06 82 TYR A CA 1
ATOM 586 C C . TYR A 1 82 ? 2.412 -1.887 0.194 1.00 93.06 82 TYR A C 1
ATOM 588 O O . TYR A 1 82 ? 2.506 -0.706 0.531 1.00 93.06 82 TYR A O 1
ATOM 596 N N . TYR A 1 83 ? 1.240 -2.471 -0.026 1.00 92.81 83 TYR A N 1
ATOM 597 C CA . TYR A 1 83 ? -0.030 -1.752 0.045 1.00 92.81 83 TYR A CA 1
ATOM 598 C C . TYR A 1 83 ? -0.713 -1.992 1.384 1.00 92.81 83 TYR A C 1
ATOM 600 O O . TYR A 1 83 ? -0.856 -3.132 1.818 1.00 92.81 83 TYR A O 1
ATOM 608 N N . TYR A 1 84 ? -1.193 -0.922 2.008 1.00 93.50 84 TYR A N 1
ATOM 609 C CA . TYR A 1 84 ? -2.139 -1.004 3.112 1.00 93.50 84 TYR A CA 1
ATOM 610 C C . TYR A 1 84 ? -3.536 -0.759 2.554 1.00 93.50 84 TYR A C 1
ATOM 612 O O . TYR A 1 84 ? -3.809 0.306 2.002 1.00 93.50 84 TYR A O 1
ATOM 620 N N . VAL A 1 85 ? -4.417 -1.747 2.682 1.00 94.06 85 VAL A N 1
ATOM 621 C CA . VAL A 1 85 ? -5.754 -1.754 2.079 1.00 94.06 85 VAL A CA 1
ATOM 622 C C . VAL A 1 85 ? -6.814 -1.840 3.167 1.00 94.06 85 VAL A C 1
ATOM 624 O O . VAL A 1 85 ? -6.717 -2.667 4.065 1.00 94.06 85 VAL A O 1
ATOM 627 N N . GLU A 1 86 ? -7.846 -1.011 3.097 1.00 93.56 86 GLU A N 1
ATOM 628 C CA . GLU A 1 86 ? -8.996 -1.093 3.996 1.00 93.56 86 GLU A CA 1
ATOM 629 C C . GLU A 1 86 ? -9.944 -2.231 3.590 1.00 93.56 86 GLU A C 1
ATOM 631 O O . GLU A 1 86 ? -10.361 -2.350 2.435 1.00 93.56 86 GLU A O 1
ATOM 636 N N . GLN A 1 87 ? -10.308 -3.072 4.557 1.00 90.44 87 GLN A N 1
ATOM 637 C CA . GLN A 1 87 ? -11.225 -4.188 4.347 1.00 90.44 87 GLN A CA 1
ATOM 638 C C . GLN A 1 87 ? -12.634 -3.701 4.011 1.00 90.44 87 GLN A C 1
ATOM 640 O O . GLN A 1 87 ? -13.150 -2.749 4.594 1.00 90.44 87 GLN A O 1
ATOM 645 N N . GLY A 1 88 ? -13.287 -4.392 3.079 1.00 88.75 88 GLY A N 1
ATOM 646 C CA . GLY A 1 88 ? -14.667 -4.119 2.673 1.00 88.75 88 GLY A CA 1
ATOM 647 C C . GLY A 1 88 ? -14.807 -2.969 1.679 1.00 88.75 88 GLY A C 1
ATOM 648 O O . GLY A 1 88 ? -15.685 -3.026 0.821 1.00 88.75 88 GLY A O 1
ATOM 649 N N . THR A 1 89 ? -13.927 -1.969 1.734 1.00 90.75 89 THR A N 1
ATOM 650 C CA . THR A 1 89 ? -13.848 -0.931 0.700 1.00 90.75 89 THR A CA 1
ATOM 651 C C . THR A 1 89 ? -12.790 -1.235 -0.343 1.00 90.75 89 THR A C 1
ATOM 653 O O . THR A 1 89 ? -12.870 -0.631 -1.404 1.00 90.75 89 THR A O 1
ATOM 656 N N . ASN A 1 90 ? -11.841 -2.148 -0.073 1.00 92.38 90 ASN A N 1
ATOM 657 C CA . ASN A 1 90 ? -10.690 -2.478 -0.926 1.00 92.38 90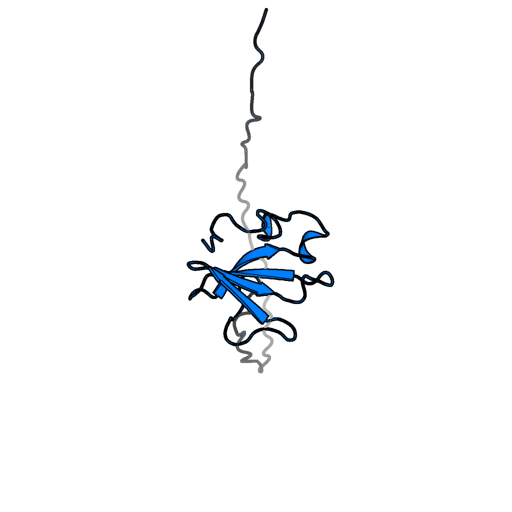 ASN A CA 1
ATOM 658 C C . ASN A 1 90 ? -9.854 -1.231 -1.294 1.00 92.38 90 ASN A C 1
ATOM 660 O O . ASN A 1 90 ? -9.116 -1.216 -2.277 1.00 92.38 90 ASN A O 1
ATOM 664 N N . ARG A 1 91 ? -9.960 -0.157 -0.500 1.00 92.00 91 ARG A N 1
ATOM 665 C CA . ARG A 1 91 ? -9.288 1.115 -0.761 1.00 92.00 91 ARG A CA 1
ATOM 666 C C . ARG A 1 91 ? -7.856 1.075 -0.249 1.00 92.00 91 ARG A C 1
ATOM 668 O O . ARG A 1 91 ? -7.633 0.770 0.919 1.00 92.00 91 ARG A O 1
ATOM 675 N N . ILE A 1 92 ? -6.899 1.451 -1.088 1.00 91.00 92 ILE A N 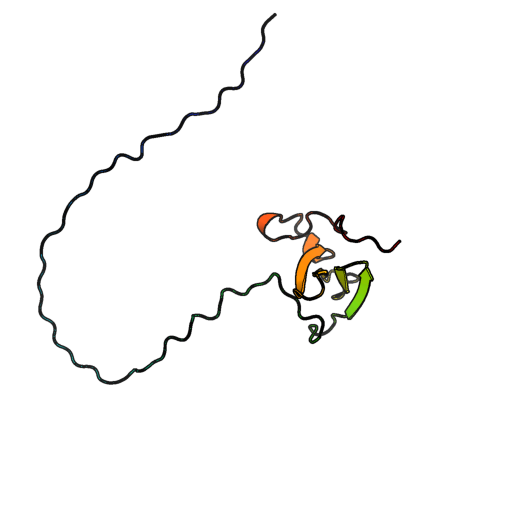1
ATOM 676 C CA . ILE A 1 92 ? -5.509 1.646 -0.677 1.00 91.00 92 ILE A CA 1
ATOM 677 C C . ILE A 1 92 ? -5.457 2.912 0.182 1.00 91.00 92 ILE A C 1
ATOM 679 O O . ILE A 1 92 ? -5.804 4.001 -0.277 1.00 91.00 92 ILE A O 1
ATOM 683 N N . VAL A 1 93 ? -5.084 2.759 1.450 1.00 90.25 93 VAL A N 1
ATOM 684 C CA . VAL A 1 93 ? -4.953 3.876 2.396 1.00 90.25 93 VAL A CA 1
ATOM 685 C C . VAL A 1 93 ? -3.554 4.473 2.387 1.00 90.25 93 VAL A C 1
ATOM 687 O O . VAL A 1 93 ? -3.412 5.666 2.624 1.00 90.25 93 VAL A O 1
ATOM 690 N N . GLU A 1 94 ? -2.544 3.653 2.114 1.00 89.06 94 GLU A N 1
ATOM 691 C CA . GLU A 1 94 ? -1.151 4.069 2.030 1.00 89.06 94 GLU A CA 1
ATOM 692 C C . GLU A 1 94 ? -0.378 3.045 1.196 1.00 89.06 94 GLU A C 1
ATOM 694 O O . GLU A 1 94 ? -0.602 1.834 1.313 1.00 89.06 94 GLU A O 1
ATOM 699 N N . THR A 1 95 ? 0.553 3.524 0.377 1.00 90.75 95 THR A N 1
ATOM 700 C CA . THR A 1 95 ? 1.504 2.667 -0.338 1.00 90.75 95 THR A CA 1
ATOM 701 C C . THR A 1 95 ? 2.916 2.915 0.176 1.00 90.75 95 THR A C 1
ATOM 703 O O . THR A 1 95 ? 3.375 4.054 0.238 1.00 90.75 95 THR A O 1
ATOM 706 N N . CYS A 1 96 ? 3.609 1.833 0.516 1.00 89.25 96 CYS A N 1
ATOM 707 C CA . CYS A 1 96 ? 4.936 1.811 1.119 1.00 89.25 96 CYS A CA 1
ATOM 708 C C . CYS A 1 96 ? 5.903 0.909 0.328 1.00 89.25 96 CYS A C 1
ATOM 710 O O . CYS A 1 96 ? 5.565 0.402 -0.742 1.00 89.25 96 CYS A O 1
ATOM 712 N N . GLY A 1 97 ? 7.120 0.694 0.840 1.00 86.38 97 GLY A N 1
ATOM 713 C CA . GLY A 1 97 ? 8.127 -0.170 0.209 1.00 86.38 97 GLY A CA 1
ATOM 714 C C . GLY A 1 97 ? 8.926 0.545 -0.883 1.00 86.38 97 GLY A C 1
ATOM 715 O O . GLY A 1 97 ? 9.211 1.739 -0.768 1.00 86.38 97 GLY A O 1
ATOM 716 N N . GLY A 1 98 ? 9.282 -0.163 -1.955 1.00 82.81 98 GLY A N 1
ATOM 717 C CA . GLY A 1 98 ? 10.084 0.387 -3.055 1.00 82.81 98 GLY A CA 1
ATOM 718 C C . GLY A 1 98 ? 9.399 1.518 -3.828 1.00 82.81 98 GLY A C 1
ATOM 719 O O . GLY A 1 98 ? 10.069 2.383 -4.390 1.00 82.81 98 GLY A O 1
ATOM 720 N N . ALA A 1 99 ? 8.067 1.623 -3.746 1.00 80.94 99 ALA A N 1
ATOM 721 C CA . ALA A 1 99 ? 7.321 2.778 -4.255 1.00 80.94 99 ALA A CA 1
ATOM 722 C C . ALA A 1 99 ? 7.778 4.118 -3.636 1.00 80.94 99 ALA A C 1
ATOM 724 O O . ALA A 1 99 ? 7.629 5.175 -4.258 1.00 80.94 99 ALA A O 1
ATOM 725 N N . CYS A 1 100 ? 8.390 4.071 -2.448 1.00 83.44 100 CYS A N 1
ATOM 726 C CA . CYS A 1 100 ? 8.899 5.232 -1.720 1.00 83.44 100 CYS A CA 1
ATOM 727 C C . CYS A 1 100 ? 10.304 5.669 -2.115 1.00 83.44 100 CYS A C 1
ATOM 729 O O . CYS A 1 100 ? 10.786 6.676 -1.596 1.00 83.44 100 CYS A O 1
ATOM 731 N N . MET A 1 101 ? 10.966 4.976 -3.043 1.00 78.81 101 MET A N 1
ATOM 732 C CA . MET A 1 101 ? 12.306 5.363 -3.498 1.00 78.81 101 MET A CA 1
ATOM 733 C C . MET A 1 101 ? 12.346 6.762 -4.133 1.00 78.81 101 MET A C 1
ATOM 735 O O . MET A 1 101 ? 13.374 7.431 -4.078 1.00 78.81 101 MET A O 1
ATOM 739 N N . GLY A 1 102 ? 11.228 7.223 -4.704 1.00 76.62 102 GLY A N 1
ATOM 740 C CA . GLY A 1 102 ? 11.076 8.584 -5.231 1.00 76.62 102 GLY A CA 1
ATOM 741 C C . GLY A 1 102 ? 10.780 9.655 -4.172 1.00 76.62 102 GLY A C 1
ATOM 742 O O . GLY A 1 102 ? 10.679 10.829 -4.519 1.00 76.62 102 GLY A O 1
ATOM 743 N N . GLY A 1 103 ? 10.643 9.270 -2.900 1.00 77.69 103 GLY A N 1
ATOM 744 C CA . GLY A 1 103 ? 10.219 10.144 -1.808 1.00 77.69 103 GLY A CA 1
ATOM 745 C C . GLY A 1 103 ? 8.694 10.204 -1.606 1.00 77.69 103 GLY A C 1
ATOM 746 O O . GLY A 1 103 ? 7.936 9.600 -2.371 1.00 77.69 103 GLY A O 1
ATOM 747 N N . PRO A 1 104 ? 8.241 10.911 -0.553 1.00 82.56 104 PRO A N 1
ATOM 748 C CA . PRO A 1 104 ? 6.827 11.042 -0.203 1.00 82.56 104 PRO A CA 1
ATOM 749 C C . PRO A 1 104 ? 6.042 11.833 -1.254 1.00 82.56 104 PRO A C 1
ATOM 751 O O . PRO A 1 104 ? 6.462 12.917 -1.662 1.00 82.56 104 PRO A O 1
ATOM 754 N N . ARG A 1 105 ? 4.876 11.312 -1.647 1.00 81.44 105 ARG A N 1
ATOM 755 C CA . ARG A 1 105 ? 3.932 11.923 -2.597 1.00 81.44 105 ARG A CA 1
ATOM 756 C C . ARG A 1 105 ? 2.530 11.979 -1.971 1.00 81.44 105 ARG A C 1
ATOM 758 O O . ARG A 1 105 ? 1.702 11.099 -2.209 1.00 81.44 105 ARG A O 1
ATOM 765 N N . PRO A 1 106 ? 2.251 12.997 -1.134 1.00 79.94 106 PRO A N 1
ATOM 766 C CA . PRO A 1 106 ? 1.017 13.071 -0.356 1.00 79.94 106 PRO A CA 1
ATOM 767 C C . PRO A 1 106 ? -0.234 13.313 -1.202 1.00 79.94 106 PRO A C 1
ATOM 769 O O . PRO A 1 106 ? -1.304 12.846 -0.820 1.00 79.94 106 PRO A O 1
ATOM 772 N N . GLU A 1 107 ? -0.121 13.985 -2.353 1.00 75.50 107 GLU A N 1
ATOM 773 C CA . GLU A 1 107 ? -1.230 14.101 -3.313 1.00 75.50 107 GLU A CA 1
ATOM 774 C C . GLU A 1 107 ? -1.724 12.749 -3.855 1.00 75.50 107 GLU A C 1
ATOM 776 O O . GLU A 1 107 ? -2.883 12.639 -4.245 1.00 75.50 107 GLU A O 1
ATOM 781 N N . GLU A 1 108 ? -0.872 11.723 -3.836 1.00 72.50 108 GLU A N 1
ATOM 782 C CA . GLU A 1 108 ? -1.150 10.385 -4.366 1.00 72.50 108 GLU A CA 1
ATOM 783 C C . GLU A 1 108 ? -1.341 9.334 -3.253 1.00 72.50 108 GLU A C 1
ATOM 785 O O . GLU A 1 108 ? -1.511 8.156 -3.549 1.00 72.50 108 GLU A O 1
ATOM 790 N N . GLY A 1 109 ? -1.306 9.727 -1.970 1.00 71.81 109 GLY A N 1
ATOM 791 C CA . GLY A 1 109 ? -1.388 8.777 -0.846 1.00 71.81 109 GLY A CA 1
ATOM 792 C C . GLY A 1 109 ? -0.203 7.801 -0.789 1.00 71.81 109 GLY A C 1
ATOM 793 O O . GLY A 1 109 ? -0.360 6.634 -0.424 1.00 71.81 109 GLY A O 1
ATOM 794 N N . LEU A 1 110 ? 0.966 8.273 -1.227 1.00 81.75 110 LEU A N 1
ATOM 795 C CA . LEU A 1 110 ? 2.195 7.501 -1.344 1.00 81.75 110 LEU A CA 1
ATOM 796 C C . LEU A 1 110 ? 3.208 7.949 -0.295 1.00 81.75 110 LEU A C 1
ATOM 798 O O . LEU A 1 110 ? 3.678 9.093 -0.308 1.00 81.75 110 LEU A O 1
ATOM 802 N N . CYS A 1 111 ? 3.637 7.002 0.532 1.00 82.44 111 CYS A N 1
ATOM 803 C CA . CYS A 1 111 ? 4.771 7.139 1.431 1.00 82.44 111 CYS A CA 1
ATOM 804 C C . CYS A 1 111 ? 4.647 8.300 2.423 1.00 82.44 111 CYS A C 1
ATOM 806 O O . CYS A 1 111 ? 5.655 8.900 2.806 1.00 82.44 111 CYS A O 1
ATOM 808 N N . VAL A 1 112 ? 3.418 8.638 2.817 1.00 84.69 112 VAL A N 1
ATOM 809 C CA . VAL A 1 112 ? 3.142 9.706 3.781 1.00 84.69 112 VAL A CA 1
ATOM 810 C C . VAL A 1 112 ? 3.422 9.202 5.188 1.00 84.69 112 VAL A C 1
ATOM 812 O O . VAL A 1 112 ? 4.163 9.838 5.940 1.00 84.69 112 VAL A O 1
ATOM 815 N N . GLU A 1 113 ? 2.870 8.042 5.535 1.00 86.81 113 GLU A N 1
ATOM 816 C CA . GLU A 1 113 ? 3.038 7.432 6.846 1.00 86.81 113 GLU A CA 1
ATOM 817 C C . GLU A 1 113 ? 3.183 5.910 6.712 1.00 86.81 113 GLU A C 1
ATOM 819 O O . GLU A 1 113 ? 2.203 5.187 6.610 1.00 86.81 113 GLU A O 1
ATOM 824 N N . CYS A 1 114 ? 4.426 5.416 6.697 1.00 86.56 114 CYS A N 1
ATOM 825 C CA . CYS A 1 114 ? 4.741 3.998 6.501 1.00 86.56 114 CYS A CA 1
ATOM 826 C C . CYS A 1 114 ? 5.339 3.363 7.768 1.00 86.56 114 CYS A C 1
ATOM 828 O O . CYS A 1 114 ? 6.492 3.671 8.088 1.00 86.56 114 CYS A O 1
ATOM 830 N N . PRO A 1 115 ? 4.643 2.434 8.456 1.00 87.25 115 PRO A N 1
ATOM 831 C CA . PRO A 1 115 ? 3.238 2.039 8.279 1.00 87.25 115 PRO A CA 1
ATOM 832 C C . PRO A 1 115 ? 2.251 3.137 8.725 1.00 87.25 115 PRO A C 1
ATOM 834 O O . PRO A 1 115 ? 2.621 3.981 9.548 1.00 87.25 115 PRO A O 1
ATOM 837 N N . PRO A 1 116 ? 0.995 3.120 8.239 1.00 88.31 116 PRO A N 1
ATOM 838 C CA . PRO A 1 116 ? -0.000 4.117 8.625 1.00 88.31 116 PRO A CA 1
ATOM 839 C C . PRO A 1 116 ? -0.361 3.962 10.104 1.00 88.31 116 PRO A C 1
ATOM 841 O O . PRO A 1 116 ? -0.438 2.843 10.601 1.00 88.31 116 PRO A O 1
ATOM 844 N N . LYS A 1 117 ? -0.664 5.051 10.822 1.00 88.69 117 LYS A N 1
ATOM 845 C CA . LYS A 1 117 ? -1.032 5.005 12.259 1.00 88.69 117 LYS A CA 1
ATOM 846 C C . LYS A 1 117 ? -2.177 4.052 12.594 1.00 88.69 117 LYS A C 1
ATOM 848 O O . LYS A 1 117 ? -2.253 3.561 13.714 1.00 88.69 117 LYS A O 1
ATOM 853 N N . ALA A 1 118 ? -3.091 3.833 11.651 1.00 87.81 118 ALA A N 1
ATOM 854 C CA . ALA A 1 118 ? -4.204 2.904 11.819 1.00 87.81 118 ALA A CA 1
ATOM 855 C C . ALA A 1 118 ? -3.771 1.423 11.763 1.00 87.81 118 ALA A C 1
ATOM 857 O O . ALA A 1 118 ? -4.549 0.549 12.139 1.00 87.81 118 ALA A O 1
ATOM 858 N N . TRP A 1 119 ? -2.548 1.131 11.310 1.00 89.56 119 TRP A N 1
ATOM 859 C CA . TRP A 1 119 ? -1.959 -0.202 11.318 1.00 89.56 119 TRP A CA 1
ATOM 860 C C . TRP A 1 119 ? -1.425 -0.541 12.715 1.00 89.56 119 TRP A C 1
ATOM 862 O O . TRP A 1 119 ? -0.320 -0.152 13.091 1.00 89.56 119 TRP A O 1
ATOM 872 N N . SER A 1 120 ? -2.219 -1.282 13.487 1.00 87.81 120 SER A N 1
ATOM 873 C CA . SER A 1 120 ? -1.840 -1.816 14.801 1.00 87.81 120 SER A CA 1
ATOM 874 C C . SER A 1 120 ? -2.211 -3.295 14.867 1.00 87.81 120 SER A C 1
ATOM 876 O O . SER A 1 120 ? -3.362 -3.672 14.643 1.00 87.81 120 SER A O 1
ATOM 878 N N . CYS A 1 121 ? -1.199 -4.126 15.117 1.00 83.00 121 CYS A N 1
ATOM 879 C CA . CYS A 1 121 ? -1.270 -5.589 15.139 1.00 83.00 121 CYS A CA 1
ATOM 880 C C . CYS A 1 121 ? -1.015 -6.156 16.548 1.00 83.00 121 CYS A C 1
ATOM 882 O O . CYS A 1 121 ? -0.480 -7.262 16.653 1.00 83.00 121 CYS A O 1
ATOM 884 N N . ASP A 1 122 ? -1.281 -5.353 17.582 1.00 74.19 122 ASP A N 1
ATOM 885 C CA . ASP A 1 122 ? -1.009 -5.673 18.991 1.00 74.19 122 ASP A CA 1
ATOM 886 C C . ASP A 1 122 ? -1.805 -6.884 19.509 1.00 74.19 122 ASP A C 1
ATOM 888 O O . ASP A 1 122 ? -2.985 -7.051 19.116 1.00 74.19 122 ASP A O 1
#

Secondary structure (DSSP, 8-state):
-------PPPP------------------------------------TTB--TTSPPTT-EEEEEETTEEEEESSGGGT-EEEEEETTTTEEEEEEEGGGGG--BGGGTBSSSSS-TT----

pLDDT: mean 73.24, std 18.82, range [39.81, 95.12]

Nearest PDB structures (foldseek):
  2faw-assembly2_B  TM=6.870E-01  e=8.390E+00  Carica papaya

Foldseek 3Di:
DDDDDDDDDDDDDPDDDDDDDDDDDDDDDDDDDDDPPPPDPDPPPDPVFAADQVDHDPQWDFPDDADQWTWIDSPLVVLGKIFIAGPPRRGGQAIDGSQCVVDDDVVVRYPPDVVDPSGDRD

Solvent-accessible surface area (backbone atoms only — not comparable to full-atom values): 8113 Å² total; per-residue (Å²): 136,86,90,84,82,90,76,82,87,82,83,88,83,86,80,85,74,91,79,82,85,82,86,83,90,77,92,77,94,72,93,76,87,86,74,93,65,78,78,60,80,68,81,68,79,74,68,81,50,55,52,55,86,91,64,60,57,90,75,41,43,81,71,48,75,21,84,63,36,32,38,31,38,36,44,42,92,78,56,18,39,26,37,34,25,34,67,96,72,28,30,48,70,34,37,24,54,33,65,32,76,85,48,67,36,68,96,72,42,26,37,73,49,78,78,43,90,80,65,52,80,128

Mean predicted aligned error: 17.13 Å

Sequence (122 aa):
MMPSTSKRPSAPSLTTVRRATPLTAALGLLLACGGLGTWGPAPEESGQNHLDLHALPEHCEVDKTCGNLVGVNCRSEVDGPYYYVEQGTNRIVETCGGACMGGPRPEEGLCVECPPKAWSCD

Radius of gyration: 26.09 Å; Cα contacts (8 Å, |Δi|>4): 150; chains: 1; bounding box: 40×58×66 Å